Protein AF-A0A2V6X1U6-F1 (afdb_monomer_lite)

pLDDT: mean 94.5, std 5.61, range [62.25, 98.56]

Foldseek 3Di:
DLVVLQVVLVVCVVVVVNVSSLVSLVVNCPDPQHDLVSLVVNLCCCVPPVVNLVSSLVSLVVSLVNCVVNVHDPVSNVVSVVSNVVSVVVVVVVD

Secondary structure (DSSP, 8-state):
-HHHHHHHHHHHHHTT-HHHHHHHHHHHHTSSS--HHHHHHHHHIIIIII--HHHHHHHHHHHHHHHHHTT--HHHHHHHHHHHHHHHHHHHTT-

Sequence (95 aa):
AQVVRMRLAWWEKRRARWDTARSLWEAAARHAVFDPRPWEELAKFHEHRRRDFATARAIVDDALGLAEDAGVPSRVREAFSYRRARLDRRLLARG

Radius of gyration: 13.33 Å; chains: 1; bounding box: 29×28×38 Å

Structure (mmCIF, N/CA/C/O backbone):
data_AF-A0A2V6X1U6-F1
#
_entry.id   AF-A0A2V6X1U6-F1
#
loop_
_atom_site.group_PDB
_atom_site.id
_atom_site.type_symbol
_atom_site.label_atom_id
_atom_site.label_alt_id
_atom_site.label_comp_id
_atom_site.label_asym_id
_atom_site.label_entity_id
_atom_site.label_seq_id
_atom_site.pdbx_PDB_ins_code
_atom_site.Cartn_x
_atom_site.Cartn_y
_atom_site.Cartn_z
_atom_site.occupancy
_atom_site.B_iso_or_equiv
_atom_site.auth_seq_id
_atom_site.auth_comp_id
_atom_site.auth_asym_id
_atom_site.auth_atom_id
_atom_site.pdbx_PDB_model_num
ATOM 1 N N . ALA A 1 1 ? 4.417 6.903 -18.595 1.00 70.56 1 ALA A N 1
ATOM 2 C CA . ALA A 1 1 ? 2.991 6.831 -18.187 1.00 70.56 1 ALA A CA 1
ATOM 3 C C . ALA A 1 1 ? 2.785 6.816 -16.662 1.00 70.56 1 ALA A C 1
ATOM 5 O O . ALA A 1 1 ? 1.964 7.575 -16.162 1.00 70.56 1 ALA A O 1
ATOM 6 N N . GLN A 1 2 ? 3.535 6.007 -15.902 1.00 82.81 2 GLN A N 1
ATOM 7 C CA . GLN A 1 2 ? 3.328 5.812 -14.458 1.00 82.81 2 GLN A CA 1
ATOM 8 C C . GLN A 1 2 ? 3.513 7.071 -13.582 1.00 82.81 2 GLN A C 1
ATOM 10 O O . GLN A 1 2 ? 2.670 7.387 -12.745 1.00 82.81 2 GLN A O 1
ATOM 15 N N . VAL A 1 3 ? 4.560 7.862 -13.835 1.00 85.12 3 VAL A N 1
ATOM 16 C CA . VAL A 1 3 ? 4.802 9.137 -13.126 1.00 85.12 3 VAL A CA 1
ATOM 17 C C . VAL A 1 3 ? 3.619 10.106 -13.265 1.00 85.12 3 VAL A C 1
ATOM 19 O O . VAL A 1 3 ? 3.264 10.794 -12.310 1.00 85.12 3 VAL A O 1
ATOM 22 N N . VAL A 1 4 ? 2.975 10.136 -14.438 1.00 89.88 4 VAL A N 1
ATOM 23 C CA . VAL A 1 4 ? 1.799 10.983 -14.696 1.00 89.88 4 VAL A CA 1
ATOM 24 C C . VAL A 1 4 ? 0.604 10.516 -13.866 1.00 89.88 4 VAL A C 1
ATOM 26 O O . VAL A 1 4 ? -0.056 11.347 -13.247 1.00 89.88 4 VAL A O 1
ATOM 29 N N . ARG A 1 5 ? 0.373 9.198 -13.765 1.00 92.56 5 ARG A N 1
ATOM 30 C CA . ARG A 1 5 ? -0.686 8.637 -12.906 1.00 92.56 5 ARG A CA 1
ATOM 31 C C . ARG A 1 5 ? -0.479 9.000 -11.441 1.00 92.56 5 ARG A C 1
ATOM 33 O O . ARG A 1 5 ? -1.423 9.440 -10.796 1.00 92.56 5 ARG A O 1
ATOM 40 N N . MET A 1 6 ? 0.752 8.902 -10.941 1.00 95.69 6 MET A N 1
ATOM 41 C CA . MET A 1 6 ? 1.063 9.277 -9.557 1.00 95.69 6 MET A CA 1
ATOM 42 C C . MET A 1 6 ? 0.834 10.768 -9.289 1.00 95.69 6 MET A C 1
ATOM 44 O O . MET A 1 6 ? 0.283 11.127 -8.248 1.00 95.69 6 MET A O 1
ATOM 48 N N . ARG A 1 7 ? 1.197 11.644 -10.236 1.00 95.00 7 ARG A N 1
ATOM 49 C CA . ARG A 1 7 ? 0.917 13.086 -10.133 1.00 95.00 7 ARG A CA 1
ATOM 50 C C . ARG A 1 7 ? -0.584 13.373 -10.123 1.00 95.00 7 ARG A C 1
ATOM 52 O O . ARG A 1 7 ? -1.038 14.158 -9.296 1.00 95.00 7 ARG A O 1
ATOM 59 N N . LEU A 1 8 ? -1.355 12.725 -10.997 1.00 95.62 8 LEU A N 1
ATOM 60 C CA . LEU A 1 8 ? -2.810 12.875 -11.016 1.00 95.62 8 LEU A CA 1
ATOM 61 C C . LEU A 1 8 ? -3.439 12.369 -9.711 1.00 95.62 8 LEU A C 1
ATOM 63 O O . LEU A 1 8 ? -4.246 13.070 -9.112 1.00 95.62 8 LEU A O 1
ATOM 67 N N . ALA A 1 9 ? -3.007 11.209 -9.213 1.00 94.88 9 ALA A N 1
ATOM 68 C CA . ALA A 1 9 ? -3.511 10.648 -7.963 1.00 94.88 9 ALA A CA 1
ATOM 69 C C . ALA A 1 9 ? -3.258 11.581 -6.769 1.00 94.88 9 ALA A C 1
ATOM 71 O O . ALA A 1 9 ? -4.116 11.737 -5.901 1.00 94.88 9 ALA A O 1
ATOM 72 N N . TRP A 1 10 ? -2.104 12.254 -6.745 1.00 95.19 10 TRP A N 1
ATOM 73 C CA . TRP A 1 10 ? -1.803 13.270 -5.738 1.00 95.19 10 TRP A CA 1
ATOM 74 C C . TRP A 1 10 ? -2.761 14.469 -5.805 1.00 95.19 10 TRP A C 1
ATOM 76 O O . TRP A 1 10 ? -3.237 14.927 -4.765 1.00 95.19 10 TRP A O 1
ATOM 86 N N . TRP A 1 11 ? -3.099 14.950 -7.004 1.00 97.31 11 TRP A N 1
ATOM 87 C CA . TRP A 1 11 ? -4.085 16.023 -7.177 1.00 97.31 11 TRP A CA 1
ATOM 88 C C . TRP A 1 11 ? -5.494 15.605 -6.747 1.00 97.31 11 TRP A C 1
ATOM 90 O O . TRP A 1 11 ? -6.160 16.358 -6.036 1.00 97.31 11 TRP A O 1
ATOM 100 N N . GLU A 1 12 ? -5.932 14.401 -7.114 1.00 97.12 12 GLU A N 1
ATOM 101 C CA . GLU A 1 12 ? -7.232 13.858 -6.698 1.00 97.12 12 GLU A CA 1
ATOM 102 C C . GLU A 1 12 ? -7.309 13.706 -5.170 1.00 97.12 12 GLU A C 1
ATOM 104 O O . GLU A 1 12 ? -8.276 14.147 -4.545 1.00 97.12 12 GLU A O 1
ATOM 109 N N . LYS A 1 13 ? -6.235 13.212 -4.538 1.00 93.38 13 LYS A N 1
ATOM 110 C CA . LYS A 1 13 ? -6.081 13.175 -3.076 1.00 93.38 13 LYS A CA 1
ATOM 111 C C . LYS A 1 13 ? -6.213 14.564 -2.447 1.00 93.38 13 LYS A C 1
ATOM 113 O O . LYS A 1 13 ? -6.956 14.723 -1.481 1.00 93.38 13 LYS A O 1
ATOM 118 N N . ARG A 1 14 ? -5.539 15.584 -2.996 1.00 95.88 14 ARG A N 1
ATOM 119 C CA . ARG A 1 14 ? -5.643 16.979 -2.515 1.00 95.88 14 ARG A CA 1
ATOM 120 C C . ARG A 1 14 ? -7.054 17.549 -2.626 1.00 95.88 14 ARG A C 1
ATOM 122 O O . ARG A 1 14 ? -7.420 18.401 -1.828 1.00 95.88 14 ARG A O 1
ATOM 129 N N . ARG A 1 15 ? -7.838 17.073 -3.592 1.00 96.75 15 ARG A N 1
ATOM 130 C CA . ARG A 1 15 ? -9.251 17.430 -3.783 1.00 96.75 15 ARG A CA 1
ATOM 131 C C . ARG A 1 15 ? -10.212 16.545 -2.980 1.00 96.75 15 ARG A C 1
ATOM 133 O O . ARG A 1 15 ? -11.412 16.596 -3.220 1.00 96.75 15 ARG A O 1
ATOM 140 N N . ALA A 1 16 ? -9.697 15.717 -2.068 1.00 95.44 16 ALA A N 1
ATOM 141 C CA . ALA A 1 16 ? -10.459 14.736 -1.294 1.00 95.44 16 ALA A CA 1
ATOM 142 C C . ALA A 1 16 ? -11.259 13.726 -2.148 1.00 95.44 16 ALA A C 1
ATOM 144 O O . ALA A 1 16 ? -12.192 13.090 -1.656 1.00 95.44 16 ALA A O 1
ATOM 145 N N . ARG A 1 17 ? -10.867 13.519 -3.412 1.00 96.81 17 ARG A N 1
ATOM 146 C CA . ARG A 1 17 ? -11.452 12.531 -4.331 1.00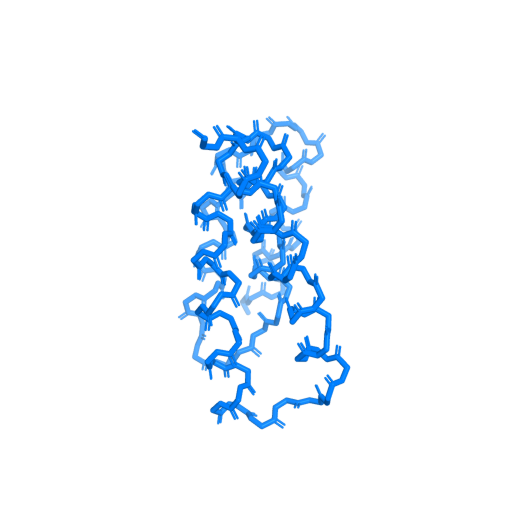 96.81 17 ARG A CA 1
ATOM 147 C C . ARG A 1 17 ? -10.727 11.199 -4.189 1.00 96.81 17 ARG A C 1
ATOM 149 O O . ARG A 1 17 ? -9.960 10.761 -5.045 1.00 96.81 17 ARG A O 1
ATOM 156 N N . TRP A 1 18 ? -10.930 10.584 -3.031 1.00 95.62 18 TRP A N 1
ATOM 157 C CA . TRP A 1 18 ? -10.126 9.451 -2.591 1.00 95.62 18 TRP A CA 1
ATOM 158 C C . TRP A 1 18 ? -10.305 8.192 -3.435 1.00 95.62 18 TRP A C 1
ATOM 160 O O . TRP A 1 18 ? -9.322 7.506 -3.691 1.00 95.62 18 TRP A O 1
ATOM 170 N N . ASP A 1 19 ? -11.521 7.899 -3.896 1.00 95.88 19 ASP A N 1
ATOM 171 C CA . ASP A 1 19 ? -11.757 6.703 -4.707 1.00 95.88 19 ASP A CA 1
ATOM 172 C C . ASP A 1 19 ? -11.109 6.819 -6.093 1.00 95.88 19 ASP A C 1
ATOM 174 O O . ASP A 1 19 ? -10.539 5.844 -6.577 1.00 95.88 19 ASP A O 1
ATOM 178 N N . THR A 1 20 ? -11.091 8.019 -6.684 1.00 97.25 20 THR A N 1
ATOM 179 C CA . THR A 1 20 ? -10.342 8.296 -7.920 1.00 97.25 20 THR A CA 1
ATOM 180 C C . THR A 1 20 ? -8.838 8.140 -7.698 1.00 97.25 20 THR A C 1
ATOM 182 O O . THR A 1 20 ? -8.157 7.489 -8.490 1.00 97.25 20 THR A O 1
ATOM 185 N N . ALA A 1 21 ? -8.309 8.696 -6.601 1.00 97.56 21 ALA A N 1
ATOM 186 C CA . ALA A 1 21 ? -6.898 8.548 -6.247 1.00 97.56 21 ALA A CA 1
ATOM 187 C C . ALA A 1 21 ? -6.511 7.071 -6.053 1.00 97.56 21 ALA A C 1
ATOM 189 O O . ALA A 1 21 ? -5.504 6.630 -6.605 1.00 97.56 21 ALA A O 1
ATOM 190 N N . ARG A 1 22 ? -7.353 6.293 -5.356 1.00 97.94 22 ARG A N 1
ATOM 191 C CA . ARG A 1 22 ? -7.197 4.843 -5.184 1.00 97.94 22 ARG A CA 1
ATOM 192 C C . ARG A 1 22 ? -7.118 4.125 -6.527 1.00 97.94 22 ARG A C 1
ATOM 194 O O . ARG A 1 22 ? -6.153 3.404 -6.749 1.00 97.94 22 ARG A O 1
ATOM 201 N N . SER A 1 23 ? -8.067 4.346 -7.436 1.00 97.81 23 SER A N 1
ATOM 202 C CA . SER A 1 23 ? -8.048 3.679 -8.746 1.00 97.81 23 SER A CA 1
ATOM 203 C C . SER A 1 23 ? -6.807 4.023 -9.573 1.00 97.81 23 SER A C 1
ATOM 205 O O . SER A 1 23 ? -6.293 3.178 -10.307 1.00 97.81 23 SER A O 1
ATOM 207 N N . LEU A 1 24 ? -6.273 5.238 -9.426 1.00 97.75 24 LEU A N 1
ATOM 208 C CA . LEU A 1 24 ? -5.009 5.617 -10.052 1.00 97.75 24 LEU A CA 1
ATOM 209 C C . LEU A 1 24 ? -3.811 4.904 -9.419 1.00 97.75 24 LEU A C 1
ATOM 211 O O . LEU A 1 24 ? -2.926 4.488 -10.164 1.00 97.75 24 LEU A O 1
ATOM 215 N N . TRP A 1 25 ? -3.781 4.729 -8.092 1.00 98.06 25 TRP A N 1
ATOM 216 C CA . TRP A 1 25 ? -2.748 3.939 -7.412 1.00 98.06 25 TRP A CA 1
ATOM 217 C C . TRP A 1 25 ? -2.826 2.448 -7.767 1.00 98.06 25 TRP A C 1
ATOM 219 O O . TRP A 1 25 ? -1.791 1.846 -8.023 1.00 98.06 25 TRP A O 1
ATOM 229 N N . GLU A 1 26 ? -4.021 1.864 -7.872 1.00 97.56 26 GLU A N 1
ATOM 230 C CA . GLU A 1 26 ? -4.222 0.476 -8.330 1.00 97.56 26 GLU A CA 1
ATOM 231 C C . GLU A 1 26 ? -3.7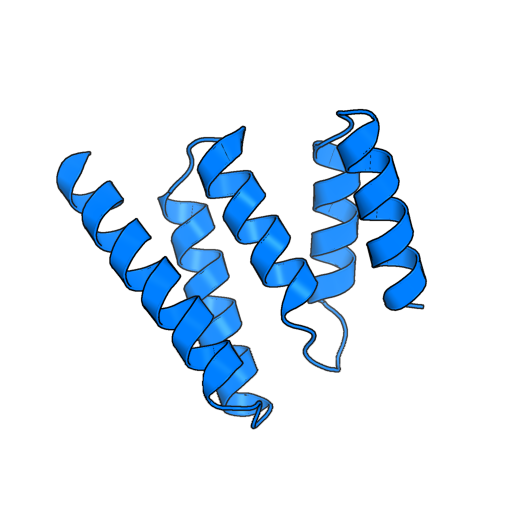22 0.285 -9.767 1.00 97.56 26 GLU A C 1
ATOM 233 O O . GLU A 1 26 ? -2.970 -0.641 -10.066 1.00 97.56 26 GLU A O 1
ATOM 238 N N . ALA A 1 27 ? -4.096 1.193 -10.675 1.00 96.50 27 ALA A N 1
ATOM 239 C CA . ALA A 1 27 ? -3.610 1.164 -12.053 1.00 96.50 27 ALA A CA 1
ATOM 240 C C . ALA A 1 27 ? -2.085 1.329 -12.132 1.00 96.50 27 ALA A C 1
ATOM 242 O O . ALA A 1 27 ? -1.445 0.786 -13.029 1.00 96.50 27 ALA A O 1
ATOM 243 N N . ALA A 1 28 ? -1.520 2.085 -11.198 1.00 95.50 28 ALA A N 1
ATOM 244 C CA . ALA A 1 28 ? -0.094 2.286 -11.054 1.00 95.50 28 ALA A CA 1
ATOM 245 C C . ALA A 1 28 ? 0.650 1.052 -10.522 1.00 95.50 28 ALA A C 1
ATOM 247 O O . ALA A 1 28 ? 1.728 0.735 -11.018 1.00 95.50 28 ALA A O 1
ATOM 248 N N . ALA A 1 29 ? 0.073 0.361 -9.538 1.00 95.31 29 ALA A N 1
ATOM 249 C CA . ALA A 1 29 ? 0.636 -0.839 -8.924 1.00 95.31 29 ALA A CA 1
ATOM 250 C C . ALA A 1 29 ? 0.712 -2.024 -9.899 1.00 95.31 29 ALA A C 1
ATOM 252 O O . ALA A 1 29 ? 1.609 -2.848 -9.787 1.00 95.31 29 ALA A O 1
ATOM 253 N N . ARG A 1 30 ? -0.184 -2.076 -10.896 1.00 94.00 30 ARG A N 1
ATOM 254 C CA . ARG A 1 30 ? -0.198 -3.100 -11.959 1.00 94.00 30 ARG A CA 1
ATOM 255 C C . ARG A 1 30 ? 0.877 -2.919 -13.041 1.00 94.00 30 ARG A C 1
ATOM 257 O O . ARG A 1 30 ? 0.875 -3.643 -14.033 1.00 94.00 30 ARG A O 1
ATOM 264 N N . HIS A 1 31 ? 1.748 -1.920 -12.925 1.00 90.25 31 HIS A N 1
ATOM 265 C CA . HIS A 1 31 ? 2.814 -1.705 -13.899 1.00 90.25 31 HIS A CA 1
ATOM 266 C C . HIS A 1 31 ? 3.908 -2.781 -13.770 1.00 90.25 31 HIS A C 1
ATOM 268 O O . HIS A 1 31 ? 4.263 -3.156 -12.660 1.00 90.25 31 HIS A O 1
ATOM 274 N N . ALA A 1 32 ? 4.473 -3.237 -14.897 1.00 85.94 32 ALA A N 1
ATOM 275 C CA . ALA A 1 32 ? 5.426 -4.358 -14.929 1.00 85.94 32 ALA A CA 1
ATOM 276 C C . ALA A 1 32 ? 6.693 -4.126 -14.086 1.00 85.94 32 ALA A C 1
ATOM 278 O O . ALA A 1 32 ? 7.207 -5.043 -13.460 1.00 85.94 32 ALA A O 1
ATOM 279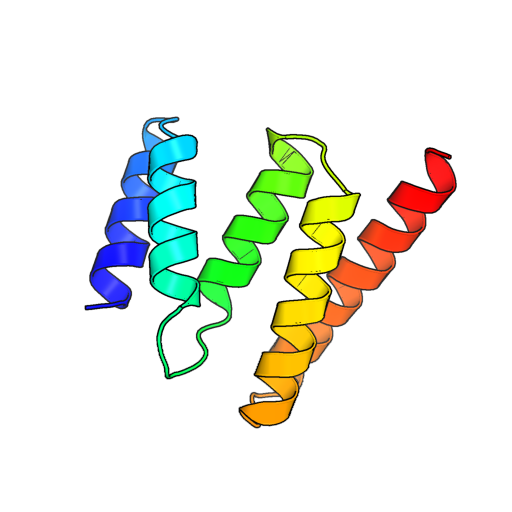 N N . VAL A 1 33 ? 7.191 -2.887 -14.063 1.00 90.56 33 VAL A N 1
ATOM 280 C CA . VAL A 1 33 ? 8.289 -2.492 -13.171 1.00 90.56 33 VAL A CA 1
ATOM 281 C C . VAL A 1 33 ? 7.713 -2.070 -11.829 1.00 90.56 33 VAL A C 1
ATOM 283 O O . VAL A 1 33 ? 6.919 -1.124 -11.781 1.00 90.56 33 VAL A O 1
ATOM 286 N N . PHE A 1 34 ? 8.162 -2.731 -10.763 1.00 92.81 34 PHE A N 1
ATOM 287 C CA . PHE A 1 34 ? 7.769 -2.417 -9.397 1.00 92.81 34 PHE A CA 1
ATOM 288 C C . PHE A 1 34 ? 8.144 -0.975 -9.017 1.00 92.81 34 PHE A C 1
ATOM 290 O O . PHE A 1 34 ? 9.299 -0.556 -9.098 1.00 92.81 34 PHE A O 1
ATOM 297 N N . ASP A 1 35 ? 7.144 -0.217 -8.569 1.00 93.44 35 ASP A N 1
ATOM 298 C CA . ASP A 1 35 ? 7.288 1.108 -7.965 1.00 93.44 35 ASP A CA 1
ATOM 299 C C . ASP A 1 35 ? 6.674 1.037 -6.561 1.00 93.44 35 ASP A C 1
ATOM 301 O O . ASP A 1 35 ? 5.474 0.784 -6.455 1.00 93.44 35 ASP A O 1
ATOM 305 N N . PRO A 1 36 ? 7.431 1.274 -5.476 1.00 95.19 36 PRO A N 1
ATOM 306 C CA . PRO A 1 36 ? 6.903 1.143 -4.117 1.00 95.19 36 PRO A CA 1
ATOM 307 C C . PRO A 1 36 ? 5.840 2.198 -3.771 1.00 95.19 36 PRO A C 1
ATOM 309 O O . PRO A 1 36 ? 5.018 1.989 -2.880 1.00 95.19 36 PRO A O 1
ATOM 312 N N . ARG A 1 37 ? 5.822 3.345 -4.460 1.00 95.62 37 ARG A N 1
ATOM 313 C CA . ARG A 1 37 ? 4.959 4.486 -4.109 1.00 95.62 37 ARG A CA 1
ATOM 314 C C . ARG A 1 37 ? 3.452 4.195 -4.184 1.00 95.62 37 ARG A C 1
ATOM 316 O O . ARG A 1 37 ? 2.761 4.556 -3.231 1.00 95.62 37 ARG A O 1
ATOM 323 N N . PRO A 1 38 ? 2.894 3.590 -5.254 1.00 97.50 38 PRO A N 1
ATOM 324 C CA . PRO A 1 38 ? 1.474 3.233 -5.282 1.00 97.50 38 PRO A CA 1
ATOM 325 C C . PRO A 1 38 ? 1.077 2.269 -4.161 1.00 97.50 38 PRO A C 1
ATOM 327 O O . PRO A 1 38 ? 0.049 2.487 -3.525 1.00 97.50 38 PRO A O 1
ATOM 330 N N . TRP A 1 39 ? 1.911 1.271 -3.859 1.00 98.12 39 TRP A N 1
ATOM 331 C CA . TRP A 1 39 ? 1.682 0.337 -2.753 1.00 98.12 39 TRP A CA 1
ATOM 332 C C . TRP A 1 39 ? 1.641 1.050 -1.399 1.00 98.12 39 TRP A C 1
ATOM 334 O O . TRP A 1 39 ? 0.770 0.780 -0.571 1.00 98.12 39 TRP A O 1
ATOM 344 N N . GLU A 1 40 ? 2.531 2.023 -1.178 1.00 97.88 40 GLU A N 1
ATOM 345 C CA . GLU A 1 40 ? 2.488 2.828 0.040 1.00 97.88 40 GLU A CA 1
ATOM 346 C C . GLU A 1 40 ? 1.207 3.648 0.184 1.00 97.88 40 GLU A C 1
ATOM 348 O O . GLU A 1 40 ? 0.644 3.714 1.278 1.00 97.88 40 GLU A O 1
ATOM 353 N N . GLU A 1 41 ? 0.757 4.304 -0.885 1.00 98.19 41 GLU A N 1
ATOM 354 C CA . GLU A 1 41 ? -0.455 5.122 -0.828 1.00 98.19 41 GLU A CA 1
ATOM 355 C C . GLU A 1 41 ? -1.718 4.264 -0.686 1.00 98.19 41 GLU A C 1
ATOM 357 O O . GLU A 1 41 ? -2.602 4.637 0.088 1.00 98.19 41 GLU A O 1
ATOM 362 N N . LEU A 1 42 ? -1.774 3.089 -1.322 1.00 98.56 42 LEU A N 1
ATOM 363 C CA . LEU A 1 42 ? -2.853 2.115 -1.124 1.00 98.56 42 LEU A CA 1
ATOM 364 C C . LEU A 1 42 ? -2.913 1.636 0.331 1.00 98.56 42 LEU A C 1
ATOM 366 O O . LEU A 1 42 ? -3.969 1.724 0.962 1.00 98.56 42 LEU A O 1
ATOM 370 N N . ALA A 1 43 ? -1.778 1.235 0.911 1.00 98.31 43 ALA A N 1
ATOM 371 C CA . ALA A 1 43 ? -1.723 0.830 2.314 1.00 98.31 43 ALA A CA 1
ATOM 372 C C . ALA A 1 43 ? -2.185 1.964 3.249 1.00 98.31 43 ALA A C 1
ATOM 374 O O . ALA A 1 43 ? -3.009 1.742 4.137 1.00 98.31 43 ALA A O 1
ATOM 375 N N . LYS A 1 44 ? -1.725 3.206 3.021 1.00 97.62 44 LYS A N 1
ATOM 376 C CA . LYS A 1 44 ? -2.157 4.385 3.798 1.00 97.62 44 LYS A CA 1
ATOM 377 C C . LYS A 1 44 ? -3.649 4.670 3.641 1.00 97.62 44 LYS A C 1
ATOM 379 O O . LYS A 1 44 ? -4.286 5.083 4.609 1.00 97.62 44 LYS A O 1
ATOM 384 N N . PHE A 1 45 ? -4.208 4.498 2.445 1.00 98.19 45 PHE A N 1
ATOM 385 C CA . PHE A 1 45 ? -5.630 4.715 2.198 1.00 98.19 45 PHE A CA 1
ATOM 386 C C . PHE A 1 45 ? -6.487 3.742 3.008 1.00 98.19 45 PHE A C 1
ATOM 388 O O . PHE A 1 45 ? -7.382 4.180 3.736 1.00 98.19 45 PHE A O 1
ATOM 395 N N . HIS A 1 46 ? -6.171 2.448 2.956 1.00 98.25 46 HIS A N 1
ATOM 396 C CA . HIS A 1 46 ? -6.894 1.454 3.743 1.00 98.25 46 HIS A CA 1
ATOM 397 C C . HIS A 1 46 ? -6.678 1.661 5.253 1.00 98.25 46 HIS A C 1
ATOM 399 O O . HIS A 1 46 ? -7.654 1.721 6.002 1.00 98.25 46 HIS A O 1
ATOM 405 N N . GLU A 1 47 ? -5.440 1.920 5.696 1.00 96.94 47 GLU A N 1
ATOM 406 C CA . GLU A 1 47 ? -5.105 2.116 7.116 1.00 96.94 47 GLU A CA 1
ATOM 407 C C . GLU A 1 47 ? -5.766 3.368 7.722 1.00 96.94 47 GLU A C 1
ATOM 409 O O . GLU A 1 47 ? -6.353 3.312 8.806 1.00 96.94 47 GLU A O 1
ATOM 414 N N . HIS A 1 48 ? -5.649 4.522 7.062 1.00 95.94 48 HIS A N 1
ATOM 415 C CA . HIS A 1 48 ? -6.043 5.806 7.648 1.00 95.94 48 HIS A CA 1
ATOM 416 C C . HIS A 1 48 ? -7.460 6.223 7.275 1.00 95.94 48 HIS A C 1
ATOM 418 O O . HIS A 1 48 ? -8.169 6.769 8.120 1.00 95.94 48 HIS A O 1
ATOM 424 N N . ARG A 1 49 ? -7.871 5.999 6.020 1.00 95.31 49 ARG A N 1
ATOM 425 C CA . ARG A 1 49 ? -9.147 6.511 5.508 1.00 95.31 49 ARG A CA 1
ATOM 426 C C . ARG A 1 49 ? -10.274 5.505 5.679 1.00 95.31 49 ARG A C 1
ATOM 428 O O . ARG A 1 49 ? -11.329 5.888 6.170 1.00 95.31 49 ARG A O 1
ATOM 435 N N . ARG A 1 50 ? -10.056 4.245 5.290 1.00 96.31 50 ARG A N 1
ATOM 436 C CA . ARG A 1 50 ? -11.062 3.176 5.437 1.00 96.31 50 ARG A CA 1
ATOM 437 C C . ARG A 1 50 ? -11.046 2.522 6.817 1.00 96.31 50 ARG A C 1
ATOM 439 O O . ARG A 1 50 ? -12.039 1.910 7.183 1.00 96.31 50 ARG A O 1
ATOM 446 N N . ARG A 1 51 ? -9.950 2.673 7.576 1.00 96.06 51 ARG A N 1
ATOM 447 C CA . ARG A 1 51 ? -9.712 1.963 8.849 1.00 96.06 51 ARG A CA 1
ATOM 448 C C . ARG A 1 51 ? -9.785 0.440 8.685 1.00 96.06 51 ARG A C 1
ATOM 450 O O . ARG A 1 51 ? -10.083 -0.278 9.632 1.00 96.06 51 ARG A O 1
ATOM 457 N N . ASP A 1 52 ? -9.462 -0.025 7.483 1.00 97.62 52 ASP A N 1
ATOM 458 C CA . ASP A 1 52 ? -9.412 -1.425 7.095 1.00 97.62 52 ASP A CA 1
ATOM 459 C C . ASP A 1 52 ? -7.959 -1.900 7.182 1.00 97.62 52 ASP A C 1
ATOM 461 O O . ASP A 1 52 ? -7.158 -1.757 6.254 1.00 97.62 52 ASP A O 1
ATOM 465 N N . PHE A 1 53 ? -7.595 -2.396 8.363 1.00 97.12 53 PHE A N 1
ATOM 466 C CA . PHE A 1 53 ? -6.231 -2.838 8.637 1.00 97.12 53 PHE A CA 1
ATOM 467 C C . PHE A 1 53 ? -5.899 -4.167 7.961 1.00 97.12 53 PHE A C 1
ATOM 469 O O . PHE A 1 53 ? -4.732 -4.384 7.653 1.00 97.12 53 PHE A O 1
ATOM 476 N N . ALA A 1 54 ? -6.895 -5.020 7.705 1.00 97.75 54 ALA A N 1
ATOM 477 C CA . ALA A 1 54 ? -6.698 -6.309 7.051 1.00 97.75 54 ALA A CA 1
ATOM 478 C C . ALA A 1 54 ? -6.293 -6.103 5.588 1.00 97.75 54 ALA A C 1
ATOM 480 O O . ALA A 1 54 ? -5.254 -6.602 5.157 1.00 97.75 54 ALA A O 1
ATOM 481 N N . THR A 1 55 ? -7.026 -5.261 4.856 1.00 98.25 55 THR A N 1
ATOM 482 C CA . THR A 1 55 ? -6.667 -4.942 3.469 1.00 98.25 55 THR A CA 1
ATOM 483 C C . THR A 1 55 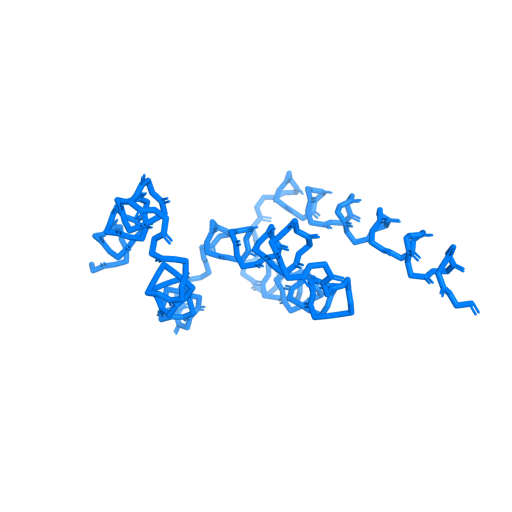? -5.359 -4.162 3.390 1.00 98.25 55 THR A C 1
ATOM 485 O O . THR A 1 55 ? -4.508 -4.468 2.557 1.00 98.25 55 THR A O 1
ATOM 488 N N . ALA A 1 56 ? -5.131 -3.199 4.294 1.00 98.44 56 ALA A N 1
ATOM 489 C CA . ALA A 1 56 ? -3.843 -2.503 4.360 1.00 98.44 56 ALA A CA 1
ATOM 490 C C . ALA A 1 56 ? -2.677 -3.480 4.577 1.00 98.44 56 ALA A C 1
ATOM 492 O O . ALA A 1 56 ? -1.595 -3.283 4.026 1.00 98.44 56 ALA A O 1
ATOM 493 N N . ARG A 1 57 ? -2.896 -4.525 5.381 1.00 98.50 57 ARG A N 1
ATOM 494 C CA . ARG A 1 57 ? -1.895 -5.539 5.693 1.00 98.50 57 ARG A CA 1
ATOM 495 C C . ARG A 1 57 ? -1.590 -6.433 4.497 1.00 98.50 57 ARG A C 1
ATOM 497 O O . ARG A 1 57 ? -0.405 -6.631 4.231 1.00 98.50 57 ARG A O 1
ATOM 504 N N . ALA A 1 58 ? -2.619 -6.885 3.782 1.00 98.50 58 ALA A N 1
ATOM 505 C CA . ALA A 1 58 ? -2.486 -7.671 2.556 1.00 98.50 58 ALA A CA 1
ATOM 506 C C . ALA A 1 58 ? -1.713 -6.904 1.470 1.00 98.50 58 ALA A C 1
ATOM 508 O O . ALA A 1 58 ? -0.724 -7.405 0.952 1.00 98.50 58 ALA A O 1
ATOM 509 N N . ILE A 1 59 ? -2.054 -5.630 1.239 1.00 98.56 59 ILE A N 1
ATOM 510 C CA . ILE A 1 59 ? -1.330 -4.756 0.294 1.00 98.56 59 ILE A CA 1
ATOM 511 C C . ILE A 1 59 ? 0.166 -4.666 0.636 1.00 98.56 59 ILE A C 1
ATOM 513 O O . ILE A 1 59 ? 1.010 -4.600 -0.254 1.00 98.56 59 ILE A O 1
ATOM 517 N N . VAL A 1 60 ? 0.513 -4.623 1.926 1.00 98.38 60 VAL A N 1
ATOM 518 C CA . VAL A 1 60 ? 1.916 -4.578 2.361 1.00 98.38 60 VAL A CA 1
ATOM 519 C C . VAL A 1 60 ? 2.622 -5.923 2.161 1.00 98.38 60 VAL A C 1
ATOM 521 O O . VAL A 1 60 ? 3.806 -5.908 1.838 1.00 98.38 60 VAL A O 1
ATOM 524 N N . ASP A 1 61 ? 1.936 -7.057 2.336 1.00 98.31 61 ASP A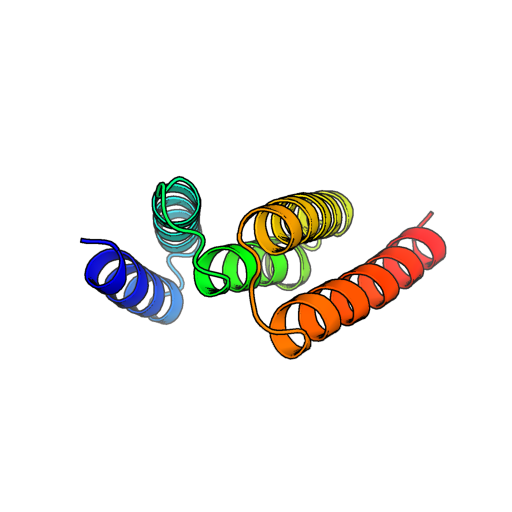 N 1
ATOM 525 C CA . ASP A 1 61 ? 2.504 -8.380 2.022 1.00 98.31 61 ASP A CA 1
ATOM 526 C C . ASP A 1 61 ? 2.785 -8.524 0.525 1.00 98.31 61 ASP A C 1
ATOM 528 O O . ASP A 1 61 ? 3.904 -8.871 0.153 1.00 98.31 61 ASP A O 1
ATOM 532 N N . ASP A 1 62 ? 1.822 -8.168 -0.325 1.00 97.81 62 ASP A N 1
ATOM 533 C CA . ASP A 1 62 ? 1.992 -8.209 -1.781 1.00 97.81 62 ASP A CA 1
ATOM 534 C C . ASP A 1 62 ? 3.174 -7.332 -2.223 1.00 97.81 62 ASP A C 1
ATOM 536 O O . ASP A 1 62 ? 4.019 -7.742 -3.020 1.00 97.81 62 ASP A O 1
ATOM 540 N N . ALA A 1 63 ? 3.284 -6.126 -1.653 1.00 97.25 63 ALA A N 1
ATOM 541 C CA . ALA A 1 63 ? 4.390 -5.220 -1.938 1.00 97.25 63 ALA A CA 1
ATOM 542 C C . ALA A 1 63 ? 5.751 -5.774 -1.490 1.00 97.25 63 ALA A C 1
ATOM 544 O O . ALA A 1 63 ? 6.755 -5.484 -2.138 1.00 97.25 63 ALA A O 1
ATOM 545 N N . LEU A 1 64 ? 5.804 -6.539 -0.392 1.00 96.44 64 LEU A N 1
ATOM 546 C CA . LEU A 1 64 ? 7.029 -7.191 0.076 1.00 96.44 64 LEU A CA 1
ATOM 547 C C . LEU A 1 64 ? 7.470 -8.302 -0.876 1.00 96.44 64 LEU A C 1
ATOM 549 O O . LEU A 1 64 ? 8.644 -8.316 -1.239 1.00 96.44 64 LEU A O 1
ATOM 553 N N . GLY A 1 65 ? 6.544 -9.160 -1.319 1.00 95.19 65 GLY A N 1
ATOM 554 C CA . GLY A 1 65 ? 6.848 -10.215 -2.291 1.00 95.19 65 GLY A CA 1
ATOM 555 C C . GLY A 1 65 ? 7.375 -9.636 -3.605 1.00 95.19 65 GLY A C 1
ATOM 556 O O . GLY A 1 65 ? 8.460 -9.982 -4.057 1.00 95.19 65 GLY A O 1
ATOM 557 N N . LEU A 1 66 ? 6.684 -8.631 -4.150 1.00 94.88 66 LEU A N 1
ATOM 558 C CA . LEU A 1 66 ? 7.123 -7.965 -5.381 1.00 94.88 66 LEU A CA 1
ATOM 559 C C . LEU A 1 66 ? 8.459 -7.222 -5.224 1.00 94.88 66 LEU A C 1
ATOM 561 O O . LEU A 1 66 ? 9.242 -7.150 -6.169 1.00 94.88 66 LEU A O 1
ATOM 565 N N . ALA A 1 67 ? 8.726 -6.639 -4.052 1.00 93.50 67 ALA A N 1
ATOM 566 C CA . ALA A 1 67 ? 9.996 -5.979 -3.763 1.00 93.50 67 ALA A CA 1
ATOM 567 C C . ALA A 1 67 ? 11.163 -6.978 -3.703 1.00 93.50 67 ALA A C 1
ATOM 569 O O . ALA A 1 67 ? 12.269 -6.655 -4.143 1.00 93.50 67 ALA A O 1
ATOM 570 N N . GLU A 1 68 ? 10.925 -8.164 -3.144 1.00 90.94 68 GLU A N 1
ATOM 571 C CA . GLU A 1 68 ? 11.894 -9.255 -3.111 1.00 90.94 68 GLU A CA 1
ATOM 572 C C . GLU A 1 68 ? 12.228 -9.735 -4.526 1.00 90.94 68 GLU A C 1
ATOM 574 O O . GLU A 1 68 ? 13.400 -9.697 -4.907 1.00 90.94 68 GLU A O 1
ATOM 579 N N . ASP A 1 69 ? 11.207 -10.029 -5.334 1.00 90.81 69 ASP A N 1
ATOM 580 C CA . ASP A 1 69 ? 11.364 -10.474 -6.724 1.00 90.81 69 ASP A CA 1
ATOM 581 C C . ASP A 1 69 ? 12.067 -9.430 -7.606 1.00 90.81 69 ASP A C 1
ATOM 583 O O . ASP A 1 69 ? 12.873 -9.760 -8.476 1.00 90.81 69 ASP A O 1
ATOM 587 N N . ALA A 1 70 ? 11.789 -8.143 -7.376 1.00 90.56 70 ALA A N 1
ATOM 588 C CA . ALA A 1 70 ? 12.377 -7.042 -8.135 1.00 90.56 70 ALA A CA 1
ATOM 589 C C . ALA A 1 70 ? 13.790 -6.638 -7.666 1.00 90.56 70 ALA A C 1
ATOM 591 O O . ALA A 1 70 ? 14.373 -5.711 -8.236 1.00 90.56 70 ALA A O 1
ATOM 592 N N . GLY A 1 71 ? 14.342 -7.274 -6.624 1.00 88.56 71 GLY A N 1
ATOM 593 C CA . GLY A 1 71 ? 15.694 -6.993 -6.129 1.00 88.56 71 GLY A CA 1
ATOM 594 C C . GLY A 1 71 ? 15.893 -5.558 -5.623 1.00 88.56 71 GLY A C 1
ATOM 595 O O . GLY A 1 71 ? 16.985 -4.999 -5.740 1.00 88.56 71 GLY A O 1
ATOM 596 N N . VAL A 1 72 ? 14.842 -4.919 -5.095 1.00 85.50 72 VAL A N 1
ATOM 597 C CA . VAL A 1 72 ? 14.904 -3.500 -4.702 1.00 85.50 72 VAL A CA 1
ATOM 598 C C . VAL A 1 72 ? 15.773 -3.261 -3.454 1.00 85.50 72 VAL A C 1
ATOM 600 O O . VAL A 1 72 ? 16.003 -4.180 -2.659 1.00 85.50 72 VAL A O 1
ATOM 603 N N . PRO A 1 73 ? 16.227 -2.011 -3.209 1.00 87.81 73 PRO A N 1
ATOM 604 C CA . PRO A 1 73 ? 17.066 -1.686 -2.056 1.00 87.81 73 PRO A CA 1
ATOM 605 C C . PRO A 1 73 ? 16.456 -2.101 -0.708 1.00 87.81 73 PRO A C 1
ATOM 607 O O . PRO A 1 73 ? 15.245 -1.980 -0.497 1.00 87.81 73 PRO A O 1
ATOM 610 N N . SER A 1 74 ? 17.311 -2.505 0.244 1.00 88.00 74 SER A N 1
ATOM 611 C CA . SER A 1 74 ? 16.905 -2.966 1.586 1.00 88.00 74 SER A CA 1
ATOM 612 C C . SER A 1 74 ? 15.965 -1.989 2.293 1.00 88.00 74 SER A C 1
ATOM 614 O O . SER A 1 74 ? 14.946 -2.406 2.835 1.00 88.00 74 SER A O 1
ATOM 616 N N . ARG A 1 75 ? 16.221 -0.682 2.169 1.00 92.81 75 ARG A N 1
ATOM 617 C CA . ARG A 1 75 ? 15.411 0.384 2.773 1.00 92.81 75 ARG A CA 1
ATOM 618 C C . ARG A 1 75 ? 13.923 0.318 2.408 1.00 92.81 75 ARG A C 1
ATOM 620 O O . ARG A 1 75 ? 13.077 0.651 3.235 1.00 92.81 75 ARG A O 1
ATOM 627 N N . VAL A 1 76 ? 13.585 -0.076 1.177 1.00 93.25 76 VAL A N 1
ATOM 628 C CA . VAL A 1 76 ? 12.180 -0.202 0.747 1.00 93.25 76 VAL A CA 1
ATOM 629 C C . VAL A 1 76 ? 11.524 -1.386 1.454 1.00 93.25 76 VAL A C 1
ATOM 631 O O . VAL A 1 76 ? 10.428 -1.246 1.998 1.00 93.25 76 VAL A O 1
ATOM 634 N N . ARG A 1 77 ? 12.223 -2.525 1.509 1.00 94.31 77 ARG A N 1
ATOM 635 C CA . ARG A 1 77 ? 11.762 -3.727 2.216 1.00 94.31 77 ARG A CA 1
ATOM 636 C C . ARG A 1 77 ? 11.604 -3.461 3.712 1.00 94.31 77 ARG A C 1
ATOM 638 O O . ARG A 1 77 ? 10.556 -3.756 4.271 1.00 94.31 77 ARG A O 1
ATOM 645 N N . GLU A 1 78 ? 12.577 -2.810 4.343 1.00 95.88 78 GLU A N 1
ATOM 646 C CA . GLU A 1 78 ? 12.524 -2.412 5.756 1.00 95.88 78 GLU A CA 1
ATOM 647 C C . GLU A 1 78 ? 11.313 -1.519 6.064 1.00 95.88 78 GLU A C 1
ATOM 649 O O . GLU A 1 78 ? 10.616 -1.739 7.057 1.00 95.88 78 GLU A O 1
ATOM 654 N N . ALA A 1 79 ? 11.012 -0.545 5.197 1.00 96.06 79 ALA A N 1
ATOM 655 C CA . ALA A 1 79 ? 9.860 0.337 5.370 1.00 96.06 79 ALA A CA 1
ATOM 656 C C . ALA A 1 79 ? 8.524 -0.428 5.320 1.00 96.06 79 ALA A C 1
ATOM 658 O O . ALA A 1 79 ? 7.639 -0.184 6.152 1.00 96.06 79 ALA A O 1
ATOM 659 N N . PHE A 1 80 ? 8.374 -1.369 4.382 1.00 97.56 80 PHE A N 1
ATOM 660 C CA . PHE A 1 80 ? 7.185 -2.218 4.314 1.00 97.56 80 PHE A CA 1
ATOM 661 C C . PHE A 1 80 ? 7.111 -3.201 5.488 1.00 97.56 80 PHE A C 1
ATOM 663 O O . PHE A 1 80 ? 6.060 -3.284 6.122 1.00 97.56 80 PHE A O 1
ATOM 670 N N . SER A 1 81 ? 8.216 -3.848 5.865 1.00 97.00 81 SER A N 1
ATOM 671 C CA . SER A 1 81 ? 8.293 -4.741 7.030 1.00 97.00 81 SER A CA 1
ATOM 672 C C . SER A 1 81 ? 7.905 -4.032 8.328 1.00 97.00 81 SER A C 1
ATOM 674 O O . SER A 1 81 ? 7.105 -4.551 9.111 1.00 97.00 81 SER A O 1
ATOM 676 N N . TYR A 1 82 ? 8.389 -2.804 8.533 1.00 97.75 82 TYR A N 1
ATOM 677 C CA . TYR A 1 82 ? 8.007 -1.984 9.681 1.00 97.75 82 TYR A CA 1
ATOM 678 C C . TYR A 1 82 ? 6.501 -1.674 9.693 1.00 97.75 82 TYR A C 1
ATOM 680 O O . TYR A 1 82 ? 5.843 -1.775 10.735 1.00 97.75 82 TYR A O 1
ATOM 688 N N . ARG A 1 83 ? 5.921 -1.324 8.535 1.00 97.88 83 ARG A N 1
ATOM 689 C CA . ARG A 1 83 ? 4.475 -1.073 8.416 1.00 97.88 83 ARG A CA 1
ATOM 690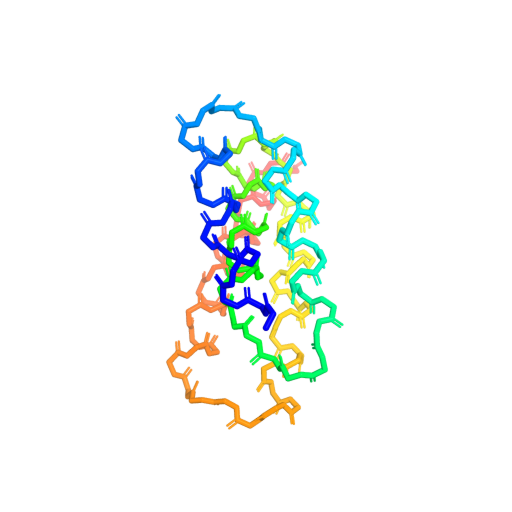 C C . ARG A 1 83 ? 3.659 -2.341 8.684 1.00 97.88 83 ARG A C 1
ATOM 692 O O . ARG A 1 83 ? 2.687 -2.260 9.432 1.00 97.88 83 ARG A O 1
ATOM 699 N N . ARG A 1 84 ? 4.075 -3.488 8.140 1.00 98.25 84 ARG A N 1
ATOM 700 C CA . ARG A 1 84 ? 3.493 -4.822 8.379 1.00 98.25 84 ARG A CA 1
ATOM 701 C C . ARG A 1 84 ? 3.421 -5.137 9.869 1.00 98.25 84 ARG A C 1
ATOM 703 O O . ARG A 1 84 ? 2.324 -5.291 10.394 1.00 98.25 84 ARG A O 1
ATOM 710 N N . ALA A 1 85 ? 4.545 -5.041 10.580 1.00 98.06 85 ALA A N 1
ATOM 711 C CA . ALA A 1 85 ? 4.597 -5.280 12.024 1.00 98.06 85 ALA A CA 1
ATOM 712 C C . ALA A 1 85 ? 3.716 -4.311 12.841 1.00 98.06 85 ALA A C 1
ATOM 714 O O . ALA A 1 85 ? 3.191 -4.653 13.904 1.00 98.06 85 ALA A O 1
ATOM 715 N N . ARG A 1 86 ? 3.541 -3.065 12.382 1.00 97.38 86 ARG A N 1
ATOM 716 C CA . ARG A 1 86 ? 2.604 -2.118 13.011 1.00 97.38 86 ARG A CA 1
ATOM 717 C C . ARG A 1 86 ? 1.142 -2.505 12.768 1.00 97.38 86 ARG A C 1
ATOM 719 O O . ARG A 1 86 ? 0.330 -2.350 13.679 1.00 97.38 86 ARG A O 1
ATOM 726 N N . LEU A 1 87 ? 0.804 -2.965 11.565 1.00 97.62 87 LEU A N 1
ATOM 727 C CA . LEU A 1 87 ? -0.547 -3.401 11.206 1.00 97.62 87 LEU A CA 1
ATOM 728 C C . LEU A 1 87 ? -0.933 -4.693 11.934 1.00 97.62 87 LEU A C 1
ATOM 730 O O . LEU A 1 87 ? -2.026 -4.740 12.489 1.00 97.62 87 LEU A O 1
ATOM 734 N N . ASP A 1 88 ? -0.021 -5.662 12.040 1.00 97.75 88 ASP A N 1
ATOM 735 C CA . ASP A 1 88 ? -0.236 -6.905 12.796 1.00 97.75 88 ASP A CA 1
ATOM 736 C C . ASP A 1 88 ? -0.607 -6.610 14.256 1.00 97.75 88 ASP A C 1
ATOM 738 O O . ASP A 1 88 ? -1.635 -7.066 14.753 1.00 97.75 88 ASP A O 1
ATOM 742 N N . ARG A 1 89 ? 0.156 -5.732 14.925 1.00 96.75 89 ARG A N 1
ATOM 743 C CA . ARG A 1 89 ? -0.160 -5.289 16.295 1.00 96.75 89 ARG A CA 1
ATOM 744 C C . ARG A 1 89 ? -1.532 -4.620 16.406 1.00 96.75 89 ARG A C 1
ATOM 746 O O . ARG A 1 89 ? -2.212 -4.779 17.413 1.00 96.75 89 ARG A O 1
ATOM 753 N N . ARG A 1 90 ? -1.948 -3.857 15.391 1.00 94.31 90 ARG A N 1
ATOM 754 C CA . ARG A 1 90 ? -3.264 -3.195 15.374 1.00 94.31 90 ARG A CA 1
ATOM 755 C C . ARG A 1 90 ? -4.420 -4.154 15.131 1.00 94.31 90 ARG A C 1
ATOM 757 O O . ARG A 1 90 ? -5.508 -3.853 15.613 1.00 94.31 90 ARG A O 1
ATOM 764 N N . LEU A 1 91 ? -4.203 -5.212 14.355 1.00 95.50 91 LEU A N 1
ATOM 765 C CA . LEU A 1 91 ? -5.189 -6.262 14.117 1.00 95.50 91 LEU A CA 1
ATOM 766 C C . LEU A 1 91 ? -5.387 -7.093 15.385 1.00 95.50 91 LEU A C 1
ATOM 768 O O . LEU A 1 91 ? -6.520 -7.256 15.816 1.00 95.50 91 LEU A O 1
ATOM 772 N N . LEU A 1 92 ? -4.294 -7.496 16.039 1.00 94.81 92 LEU A N 1
ATOM 773 C CA . LEU A 1 92 ? -4.345 -8.218 17.315 1.00 94.81 92 LEU A CA 1
ATOM 774 C C . LEU A 1 92 ? -5.025 -7.413 18.426 1.00 94.81 92 LEU A C 1
ATOM 776 O O . LEU A 1 92 ? -5.797 -7.965 19.190 1.00 94.81 92 LEU A O 1
ATOM 780 N N . ALA A 1 93 ? -4.780 -6.103 18.506 1.00 91.38 93 ALA A N 1
ATOM 781 C CA . ALA A 1 93 ? -5.418 -5.246 19.508 1.00 91.38 93 ALA A CA 1
ATOM 782 C C . ALA A 1 93 ? -6.907 -4.938 19.227 1.00 91.38 93 ALA A C 1
ATOM 784 O O . ALA A 1 93 ? -7.520 -4.185 19.982 1.00 91.38 93 ALA A O 1
ATOM 785 N N . ARG A 1 94 ? -7.459 -5.408 18.102 1.00 78.69 94 ARG A N 1
ATOM 786 C CA . ARG A 1 94 ? -8.841 -5.143 17.665 1.00 78.69 94 ARG A CA 1
ATOM 787 C C . ARG A 1 94 ? -9.708 -6.394 17.529 1.00 78.69 94 ARG A C 1
ATOM 789 O O . ARG A 1 94 ? -10.909 -6.222 17.327 1.00 78.69 94 ARG A O 1
ATOM 796 N N . GLY A 1 95 ? -9.107 -7.581 17.556 1.00 62.25 95 GLY A N 1
ATOM 797 C CA . GLY A 1 95 ? -9.816 -8.858 17.664 1.00 62.25 95 GLY A CA 1
ATOM 798 C C . GLY A 1 95 ? -10.114 -9.173 19.117 1.00 62.25 95 GLY A C 1
ATOM 799 O O . GLY A 1 95 ? -11.167 -9.798 19.347 1.00 62.25 95 GLY A O 1
#